Protein AF-A0A7J4B2F9-F1 (afdb_monomer_lite)

Sequence (153 aa):
MWENQNKLWEEVRDLRASYGRLERTVESLRDSMIHGFGELSKFAGLTFEEFTRRFLSQYLRSMNIIPKDAELHKTVIDGEEINMFFEDPLIVGEVTSYAESSLEVDKLIRKVEIVRSRYGKEPLKYLLVLTAKKDVAGEMKKKAIENDGARNR

Secondary structure (DSSP, 8-state):
-HHHHHHHHHHHHHHHHHHHHHHHHHHHHHHHHHHHHHHHHHHHT--HHHHHHHHHHHHHHHTTSS-TT---EEEEETTEEEEEEETTTTEEEEEEEEESSTHHHHHHHHHHHHHHHHHSSPPEEEEEEEEE-HHHHHHHHHHHHHHHHTS--

Radius of gyration: 19.79 Å; chains: 1; bounding box: 53×37×45 Å

Foldseek 3Di:
DVVVVVVVVVVVVVVVVVVVVVVVVVVVVVVVVLVVCVVVCVVVVHDPLRVVQAVVQVVCCVVVVDPVPDTFCWDAFPNDTFSGADVVQGAGEDEDAEDAALVLLVSQVVVQVRVCVVNVDRHHYYYHYNDYDPVRVVVNVVVVCCVVVVVVD

Structure (mmCIF, N/CA/C/O backbone):
data_AF-A0A7J4B2F9-F1
#
_entry.id   AF-A0A7J4B2F9-F1
#
loop_
_atom_site.group_PDB
_atom_site.id
_atom_site.type_symbol
_atom_site.label_atom_id
_atom_site.label_alt_id
_atom_site.label_comp_id
_atom_site.label_asym_id
_atom_site.label_entity_id
_atom_site.label_seq_id
_atom_site.pdbx_PDB_ins_code
_atom_site.Cartn_x
_atom_site.Cartn_y
_atom_site.Cartn_z
_atom_site.occupancy
_atom_site.B_iso_or_equiv
_atom_site.auth_seq_id
_atom_site.auth_comp_id
_atom_site.auth_asym_id
_atom_site.auth_atom_id
_atom_site.pdbx_PDB_model_num
ATOM 1 N N . MET A 1 1 ? 37.110 -19.274 -29.760 1.00 60.34 1 MET A N 1
ATOM 2 C CA . MET A 1 1 ? 36.369 -19.614 -28.520 1.00 60.34 1 MET A CA 1
ATOM 3 C C . MET A 1 1 ? 36.357 -18.433 -27.545 1.00 60.34 1 MET A C 1
ATOM 5 O O . MET A 1 1 ? 35.277 -18.036 -27.135 1.00 60.34 1 MET A O 1
ATOM 9 N N . TRP A 1 2 ? 37.508 -17.805 -27.274 1.00 63.75 2 TRP A N 1
ATOM 10 C CA . TRP A 1 2 ? 37.630 -16.613 -26.415 1.00 63.75 2 TRP A CA 1
ATOM 11 C C . TRP A 1 2 ? 36.927 -15.344 -26.934 1.00 63.75 2 TRP A C 1
ATOM 13 O O . TRP A 1 2 ? 36.262 -14.665 -26.162 1.00 63.75 2 TRP A O 1
ATOM 23 N N . GLU A 1 3 ? 36.982 -15.051 -28.236 1.00 71.94 3 GLU A N 1
ATOM 24 C CA . GLU A 1 3 ? 36.289 -13.876 -28.806 1.00 71.94 3 GLU A CA 1
ATOM 25 C C . GLU A 1 3 ? 34.761 -13.972 -28.712 1.00 71.94 3 GLU A C 1
ATOM 27 O O . GLU A 1 3 ? 34.099 -12.983 -28.412 1.00 71.94 3 GLU A O 1
ATOM 32 N N . ASN A 1 4 ? 34.195 -15.170 -28.899 1.00 78.06 4 ASN A N 1
ATOM 33 C CA . ASN A 1 4 ? 32.755 -15.385 -28.729 1.00 78.06 4 ASN A CA 1
ATOM 34 C C . ASN A 1 4 ? 32.333 -15.239 -27.263 1.00 78.06 4 ASN A C 1
ATOM 36 O O . ASN A 1 4 ? 31.257 -14.714 -26.997 1.00 78.06 4 ASN A O 1
ATOM 40 N N . GLN A 1 5 ? 33.175 -15.659 -26.312 1.00 75.06 5 GLN A N 1
ATOM 41 C CA . GLN A 1 5 ? 32.899 -15.432 -24.894 1.00 75.06 5 GLN A CA 1
ATOM 42 C C . GLN A 1 5 ? 32.968 -13.945 -24.531 1.00 75.06 5 GLN A C 1
ATOM 44 O O . GLN A 1 5 ? 32.090 -13.467 -23.822 1.00 75.06 5 GLN A O 1
ATOM 49 N N . ASN A 1 6 ? 33.942 -13.197 -25.057 1.00 84.88 6 ASN A N 1
ATOM 50 C CA . ASN A 1 6 ? 34.032 -11.752 -24.828 1.00 84.88 6 ASN A CA 1
ATOM 51 C C . ASN A 1 6 ? 32.818 -10.998 -25.387 1.00 84.88 6 ASN A C 1
ATOM 53 O O . ASN A 1 6 ? 32.255 -10.167 -24.680 1.00 84.88 6 ASN A O 1
ATOM 57 N N . LYS A 1 7 ? 32.354 -11.340 -26.597 1.00 88.19 7 LYS A N 1
ATOM 58 C CA . LYS A 1 7 ? 31.131 -10.753 -27.170 1.00 88.19 7 LYS A CA 1
ATOM 59 C C . LYS A 1 7 ? 29.890 -11.037 -26.322 1.00 88.19 7 LYS A C 1
ATOM 61 O O . LYS A 1 7 ? 29.108 -10.130 -26.066 1.00 88.19 7 LYS A O 1
ATOM 66 N N . LEU A 1 8 ? 29.743 -12.263 -25.815 1.00 87.69 8 LEU A N 1
ATOM 67 C CA . LEU A 1 8 ? 28.642 -12.607 -24.908 1.00 87.69 8 LEU A CA 1
ATOM 68 C C . LEU A 1 8 ? 28.691 -11.802 -23.600 1.00 87.69 8 LEU A C 1
ATOM 70 O O . LEU A 1 8 ? 27.652 -11.372 -23.104 1.00 87.69 8 LEU A O 1
ATOM 74 N N . TRP A 1 9 ? 29.881 -11.565 -23.039 1.00 88.88 9 TRP A N 1
ATOM 75 C CA . TRP A 1 9 ? 30.028 -10.727 -21.844 1.00 88.88 9 TRP A CA 1
ATOM 76 C C . TRP A 1 9 ? 29.641 -9.270 -22.094 1.00 88.88 9 TRP A C 1
ATOM 78 O O . TRP A 1 9 ? 29.015 -8.651 -21.229 1.00 88.88 9 TRP A O 1
ATOM 88 N N . GLU A 1 10 ? 29.983 -8.732 -23.263 1.00 90.69 10 GLU A N 1
ATOM 89 C CA . GLU A 1 10 ? 29.571 -7.390 -23.674 1.00 90.69 10 GLU A CA 1
ATOM 90 C C . GLU A 1 10 ? 28.050 -7.297 -23.834 1.00 90.69 10 GLU A C 1
ATOM 92 O O . GLU A 1 10 ? 27.435 -6.426 -23.219 1.00 90.69 10 GLU A O 1
ATOM 97 N N . GLU A 1 11 ? 27.424 -8.245 -24.535 1.00 90.62 11 GLU A N 1
ATOM 98 C CA . GLU A 1 11 ? 25.965 -8.288 -24.701 1.00 90.62 11 GLU A CA 1
ATOM 99 C C . GLU A 1 11 ? 25.228 -8.402 -23.356 1.00 90.62 11 GLU A C 1
ATOM 101 O O . GLU A 1 11 ? 24.262 -7.679 -23.107 1.00 90.62 11 GLU A O 1
ATOM 106 N N . VAL A 1 12 ? 25.703 -9.252 -22.437 1.00 90.50 12 VAL A N 1
ATOM 107 C CA . VAL A 1 12 ? 25.117 -9.387 -21.090 1.00 90.50 12 VAL A CA 1
ATOM 108 C C . VAL A 1 12 ? 25.266 -8.095 -20.283 1.00 90.50 12 VAL A C 1
ATOM 110 O O . VAL A 1 12 ? 24.346 -7.711 -19.554 1.00 90.50 12 VAL A O 1
ATOM 113 N N . ARG A 1 13 ? 26.408 -7.407 -20.390 1.00 90.62 13 ARG A N 1
ATOM 114 C CA . ARG A 1 13 ? 26.631 -6.123 -19.709 1.00 90.62 13 ARG A CA 1
ATOM 115 C C . ARG A 1 13 ? 25.678 -5.053 -20.237 1.00 90.62 13 ARG A C 1
ATOM 117 O O . ARG A 1 13 ? 25.062 -4.343 -19.439 1.00 90.62 13 ARG A O 1
ATOM 124 N N . ASP A 1 14 ? 25.526 -4.968 -21.551 1.00 92.94 14 ASP A N 1
ATOM 125 C CA . ASP A 1 14 ? 24.670 -3.977 -22.200 1.00 92.94 14 ASP A CA 1
ATOM 126 C C . ASP A 1 14 ? 23.186 -4.251 -21.930 1.00 92.94 14 ASP A C 1
ATOM 128 O O . ASP A 1 14 ? 22.408 -3.317 -21.693 1.00 92.94 14 ASP A O 1
ATOM 132 N N . LEU A 1 15 ? 22.803 -5.528 -21.851 1.00 89.06 15 LEU A N 1
ATOM 133 C CA . LEU A 1 15 ? 21.469 -5.946 -21.435 1.00 89.06 15 LEU A CA 1
ATOM 134 C C . LEU A 1 15 ? 21.182 -5.537 -19.986 1.00 89.06 15 LEU A C 1
ATOM 136 O O . LEU A 1 15 ? 20.151 -4.922 -19.724 1.00 89.06 15 LEU A O 1
ATOM 140 N N . ARG A 1 16 ? 22.106 -5.795 -19.049 1.00 86.81 16 ARG A N 1
ATOM 141 C CA . ARG A 1 16 ? 21.967 -5.370 -17.642 1.00 86.81 16 ARG A CA 1
ATOM 142 C C . ARG A 1 16 ? 21.841 -3.855 -17.513 1.00 86.81 16 ARG A C 1
ATOM 144 O O . ARG A 1 16 ? 21.000 -3.367 -16.761 1.00 86.81 16 ARG A O 1
ATOM 151 N N . ALA A 1 17 ? 22.641 -3.103 -18.267 1.00 87.38 17 ALA A N 1
ATOM 152 C CA . ALA A 1 17 ? 22.567 -1.646 -18.277 1.00 87.38 17 ALA A CA 1
ATOM 153 C C . ALA A 1 17 ? 21.228 -1.140 -18.840 1.00 87.38 17 ALA A C 1
ATOM 155 O O . ALA A 1 17 ? 20.661 -0.179 -18.319 1.00 87.38 17 ALA A O 1
ATOM 156 N N . SER A 1 18 ? 20.713 -1.788 -19.888 1.00 83.12 18 SER A N 1
ATOM 157 C CA . SER A 1 18 ? 19.413 -1.466 -20.487 1.00 83.12 18 SER A CA 1
ATOM 158 C C . SER A 1 18 ? 18.258 -1.789 -19.546 1.00 83.12 18 SER A C 1
ATOM 160 O O . SER A 1 18 ? 17.382 -0.950 -19.354 1.00 83.12 18 SER A O 1
ATOM 162 N N . TYR A 1 19 ? 18.308 -2.946 -18.890 1.00 77.94 19 TYR A N 1
ATOM 163 C CA . TYR A 1 19 ? 17.341 -3.352 -17.878 1.00 77.94 19 TYR A CA 1
ATOM 164 C C . TYR A 1 19 ? 17.301 -2.360 -16.703 1.00 77.94 19 TYR A C 1
ATOM 166 O O . TYR A 1 19 ? 16.239 -1.838 -16.382 1.00 77.94 19 TYR A O 1
ATOM 174 N N . GLY A 1 20 ? 18.457 -1.964 -16.156 1.00 85.25 20 GLY A N 1
ATOM 175 C CA . GLY A 1 20 ? 18.508 -0.965 -15.079 1.00 85.25 20 GLY A CA 1
ATOM 176 C C . GLY A 1 20 ? 18.091 0.455 -15.502 1.00 85.25 20 GLY A C 1
ATOM 177 O O . GLY A 1 20 ? 17.760 1.292 -14.661 1.00 85.25 20 GLY A O 1
ATOM 178 N N . ARG A 1 21 ? 18.113 0.792 -16.800 1.00 86.56 21 ARG A N 1
ATOM 179 C CA . ARG A 1 21 ? 17.478 2.026 -17.305 1.00 86.56 21 ARG A CA 1
ATOM 180 C C . ARG A 1 21 ? 15.962 1.876 -17.359 1.00 86.56 21 ARG A C 1
ATOM 182 O O . ARG A 1 21 ? 15.270 2.786 -16.919 1.00 86.56 21 ARG A O 1
ATOM 189 N N . LEU A 1 22 ? 15.473 0.740 -17.853 1.00 77.62 22 LEU A N 1
ATOM 190 C CA . LEU A 1 22 ? 14.046 0.449 -17.929 1.00 77.62 22 LEU A CA 1
ATOM 191 C C . LEU A 1 22 ? 13.396 0.457 -16.542 1.00 77.62 22 LEU A C 1
ATOM 193 O O . LEU A 1 22 ? 12.378 1.120 -16.378 1.00 77.62 22 LEU A O 1
ATOM 197 N N . GLU A 1 23 ? 14.005 -0.194 -15.546 1.00 76.44 23 GLU A N 1
ATOM 198 C CA . GLU A 1 23 ? 13.517 -0.166 -14.159 1.00 76.44 23 GLU A CA 1
ATOM 199 C C . GLU A 1 23 ? 13.371 1.271 -13.649 1.00 76.44 23 GLU A C 1
ATOM 201 O O . GLU A 1 23 ? 12.291 1.653 -13.212 1.00 76.44 23 GLU A O 1
ATOM 206 N N . ARG A 1 24 ? 14.401 2.111 -13.822 1.00 81.88 24 ARG A N 1
ATOM 207 C CA . ARG A 1 24 ? 14.347 3.528 -13.423 1.00 81.88 24 ARG A CA 1
ATOM 208 C C . ARG A 1 24 ? 13.268 4.320 -14.159 1.00 81.88 24 ARG A C 1
ATOM 210 O O . ARG A 1 24 ? 12.622 5.174 -13.558 1.00 81.88 24 ARG A O 1
ATOM 217 N N . THR A 1 25 ? 13.064 4.070 -15.453 1.00 74.12 25 THR A N 1
ATOM 218 C CA . THR A 1 25 ? 11.993 4.722 -16.222 1.00 74.12 25 THR A CA 1
ATOM 219 C C . THR A 1 25 ? 10.615 4.288 -15.728 1.00 74.12 25 THR A C 1
ATOM 221 O O . THR A 1 25 ? 9.740 5.133 -15.572 1.00 74.12 25 THR A O 1
ATOM 224 N N . VAL A 1 26 ? 10.418 2.999 -15.448 1.00 69.56 26 VAL A N 1
ATOM 225 C CA . VAL A 1 26 ? 9.154 2.472 -14.916 1.00 69.56 26 VAL A CA 1
ATOM 226 C C . VAL A 1 26 ? 8.882 3.013 -13.511 1.00 69.56 26 VAL A C 1
ATOM 228 O O . VAL A 1 26 ? 7.763 3.447 -13.247 1.00 69.56 26 VAL A O 1
ATOM 231 N N . GLU A 1 27 ? 9.891 3.059 -12.637 1.00 73.12 27 GLU A N 1
ATOM 232 C CA . GLU A 1 27 ? 9.796 3.690 -11.314 1.00 73.12 27 GLU A CA 1
ATOM 233 C C . GLU A 1 27 ? 9.421 5.169 -11.432 1.00 73.12 27 GLU A C 1
ATOM 235 O O . GLU A 1 27 ? 8.450 5.605 -10.823 1.00 73.12 27 GLU A O 1
ATOM 240 N N . SER A 1 28 ? 10.105 5.927 -12.293 1.00 75.62 28 SER A N 1
ATOM 241 C CA . SER A 1 28 ? 9.805 7.345 -12.512 1.00 75.62 28 SER A CA 1
ATOM 242 C C . SER A 1 28 ? 8.397 7.576 -13.071 1.00 75.62 28 SER A C 1
ATOM 244 O O . SER A 1 28 ? 7.713 8.513 -12.649 1.00 75.62 28 SER A O 1
ATOM 246 N N . LEU A 1 29 ? 7.935 6.729 -13.997 1.00 68.00 29 LEU A N 1
ATOM 247 C CA . LEU A 1 29 ? 6.575 6.791 -14.537 1.00 68.00 29 LEU A CA 1
ATOM 248 C C . LEU A 1 29 ? 5.534 6.472 -13.464 1.00 68.00 29 LEU A C 1
ATOM 250 O O . LEU A 1 29 ? 4.519 7.162 -13.379 1.00 68.00 29 LEU A O 1
ATOM 254 N N . ARG A 1 30 ? 5.793 5.465 -12.624 1.00 71.50 30 ARG A N 1
ATOM 255 C CA . ARG A 1 30 ? 4.952 5.128 -11.474 1.00 71.50 30 ARG A CA 1
ATOM 256 C C . ARG A 1 30 ? 4.888 6.295 -10.487 1.00 71.50 30 ARG A C 1
ATOM 258 O O . ARG A 1 30 ? 3.789 6.670 -10.089 1.00 71.50 30 ARG A O 1
ATOM 265 N N . ASP A 1 31 ? 6.022 6.888 -10.130 1.00 73.06 31 ASP A N 1
ATOM 266 C CA . ASP A 1 31 ? 6.081 8.022 -9.203 1.00 73.06 31 ASP A CA 1
ATOM 267 C C . ASP A 1 31 ? 5.320 9.232 -9.754 1.00 73.06 31 ASP A C 1
ATOM 269 O O . ASP A 1 31 ? 4.509 9.828 -9.042 1.00 73.06 31 ASP A O 1
ATOM 273 N N . SER A 1 32 ? 5.510 9.539 -11.043 1.00 73.44 32 SER A N 1
ATOM 274 C CA . SER A 1 32 ? 4.807 10.621 -11.745 1.00 73.44 32 SER A CA 1
ATOM 275 C C . SER A 1 32 ? 3.301 10.374 -11.808 1.00 73.44 32 SER A C 1
ATOM 277 O O . SER A 1 32 ? 2.515 11.290 -11.578 1.00 73.44 32 SER A O 1
ATOM 279 N N . MET A 1 33 ? 2.884 9.132 -12.078 1.00 74.38 33 MET A N 1
ATOM 280 C CA . MET A 1 33 ? 1.476 8.741 -12.082 1.00 74.38 33 MET A CA 1
ATOM 281 C C . MET A 1 33 ? 0.859 8.913 -10.693 1.00 74.38 33 MET A C 1
ATOM 283 O O . MET A 1 33 ? -0.204 9.515 -10.580 1.00 74.38 33 MET A O 1
ATOM 287 N N . ILE A 1 34 ? 1.528 8.446 -9.635 1.00 69.81 34 ILE A N 1
ATOM 288 C CA . ILE A 1 34 ? 1.053 8.596 -8.251 1.00 69.81 34 ILE A CA 1
ATOM 289 C C . ILE A 1 34 ? 0.938 10.080 -7.876 1.00 69.81 34 ILE A C 1
ATOM 291 O O . ILE A 1 34 ? -0.075 10.482 -7.305 1.00 69.81 34 ILE A O 1
ATOM 295 N N . HIS A 1 35 ? 1.926 10.903 -8.238 1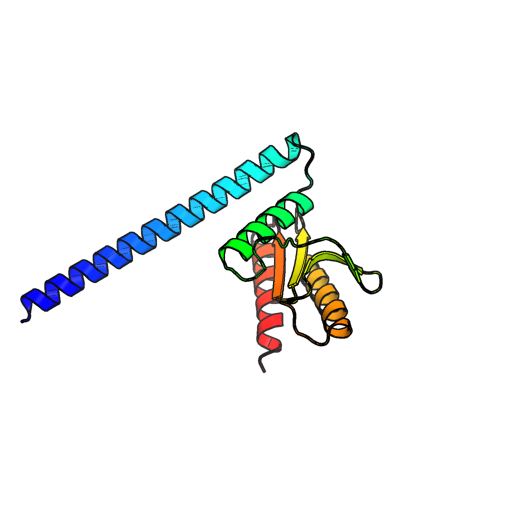.00 68.75 35 HIS A N 1
ATOM 296 C CA . HIS A 1 35 ? 1.896 12.344 -7.976 1.00 68.75 35 HIS A CA 1
ATOM 297 C C . HIS A 1 35 ? 0.750 13.033 -8.726 1.00 68.75 35 HIS A C 1
ATOM 299 O O . HIS A 1 35 ? -0.073 13.703 -8.101 1.00 68.75 35 HIS A O 1
ATOM 305 N N . GLY A 1 36 ? 0.636 12.812 -10.040 1.00 72.12 36 GLY A N 1
ATOM 306 C CA . GLY A 1 36 ? -0.425 13.404 -10.858 1.00 72.12 36 GLY A CA 1
ATOM 307 C C . GLY A 1 36 ? -1.825 12.979 -10.408 1.00 72.12 36 GLY A C 1
ATOM 308 O O . GLY A 1 36 ? -2.735 13.803 -10.336 1.00 72.12 36 GLY A O 1
ATOM 309 N N . PHE A 1 37 ? -2.011 11.717 -10.011 1.00 69.25 37 PHE A N 1
ATOM 310 C CA . PHE A 1 37 ? -3.283 11.261 -9.447 1.00 69.25 37 PHE A CA 1
ATOM 311 C C . PHE A 1 37 ? -3.568 11.836 -8.056 1.00 69.25 37 PHE A C 1
ATOM 313 O O . PHE A 1 37 ? -4.725 12.117 -7.745 1.00 69.25 37 PHE A O 1
ATOM 320 N N . GLY A 1 38 ? -2.551 12.053 -7.222 1.00 65.00 38 GLY A N 1
ATOM 321 C CA . GLY A 1 38 ? -2.707 12.752 -5.944 1.00 65.00 38 GLY A CA 1
ATOM 322 C C . GLY A 1 38 ? -3.237 14.182 -6.109 1.00 65.00 38 GLY A C 1
ATOM 323 O O . GLY A 1 38 ? -3.995 14.664 -5.268 1.00 65.00 38 GLY A O 1
ATOM 324 N N . GLU A 1 39 ? -2.896 14.852 -7.211 1.00 69.94 39 GLU A N 1
ATOM 325 C CA . GLU A 1 39 ? -3.442 16.169 -7.554 1.00 69.94 39 GLU A CA 1
ATOM 326 C C . GLU A 1 39 ? -4.847 16.070 -8.155 1.00 69.94 39 GLU A C 1
ATOM 328 O O . GLU A 1 39 ? -5.755 16.765 -7.703 1.00 69.94 39 GLU A O 1
ATOM 333 N N . LEU A 1 40 ? -5.063 15.163 -9.113 1.00 68.25 40 LEU A N 1
ATOM 334 C CA . LEU A 1 40 ? -6.351 14.996 -9.797 1.00 68.25 40 LEU A CA 1
ATOM 335 C C . LEU A 1 40 ? -7.461 14.445 -8.888 1.00 68.25 40 LEU A C 1
ATOM 337 O O . LEU A 1 40 ? -8.612 14.862 -9.009 1.00 68.25 40 LEU A O 1
ATOM 341 N N . SER A 1 41 ? -7.141 13.541 -7.957 1.00 66.31 41 SER A N 1
ATOM 342 C CA . SER A 1 41 ? -8.114 12.950 -7.019 1.00 66.31 41 SER A CA 1
ATOM 343 C C . SER A 1 41 ? -8.837 14.008 -6.180 1.00 66.31 41 SER A C 1
ATOM 345 O O . SER A 1 41 ? -10.045 13.894 -5.971 1.00 66.31 41 SER A O 1
ATOM 347 N N . LYS A 1 42 ? -8.136 15.089 -5.807 1.00 67.31 42 LYS A N 1
ATOM 348 C CA . LYS A 1 42 ? -8.707 16.243 -5.092 1.00 67.31 42 LYS A CA 1
ATOM 349 C C . LYS A 1 42 ? -9.802 16.949 -5.895 1.00 67.31 42 LYS A C 1
ATOM 351 O O . LYS A 1 42 ? -10.759 17.438 -5.304 1.00 67.31 42 LYS A O 1
ATOM 356 N N . PHE A 1 43 ? -9.682 16.982 -7.224 1.00 66.12 43 PHE A N 1
ATOM 357 C CA . PHE A 1 43 ? -10.668 17.596 -8.121 1.00 66.12 43 PHE A CA 1
ATOM 358 C C . PHE A 1 43 ? -11.783 16.629 -8.535 1.00 66.12 43 PHE A C 1
ATOM 360 O O . PHE A 1 43 ? -12.906 17.058 -8.776 1.00 66.12 43 PHE A O 1
ATOM 367 N N . ALA A 1 44 ? -11.495 15.327 -8.588 1.00 66.25 44 ALA A N 1
ATOM 368 C CA . ALA A 1 44 ? -12.460 14.287 -8.948 1.00 66.25 44 ALA A CA 1
ATOM 369 C C . ALA A 1 44 ? -13.422 13.905 -7.804 1.00 66.25 44 ALA A C 1
ATOM 371 O O . ALA A 1 44 ? -14.319 13.089 -8.009 1.00 66.25 44 ALA A O 1
ATOM 372 N N . GLY A 1 45 ? -13.227 14.452 -6.598 1.00 69.56 45 GLY A N 1
ATOM 373 C CA . GLY A 1 45 ? -14.036 14.127 -5.418 1.00 69.56 45 GLY A CA 1
ATOM 374 C C . GLY A 1 45 ? -13.765 12.733 -4.837 1.00 69.56 45 GLY A C 1
ATOM 375 O O . GLY A 1 45 ? -14.572 12.230 -4.059 1.00 69.56 45 GLY A O 1
ATOM 376 N N . LEU A 1 46 ? -12.647 12.098 -5.205 1.00 77.62 46 LEU A N 1
ATOM 377 C CA . LEU A 1 46 ? -12.227 10.807 -4.657 1.00 77.62 46 LEU A CA 1
ATOM 378 C C . LEU A 1 46 ? -11.329 11.024 -3.439 1.00 77.62 46 LEU A C 1
ATOM 380 O O . LEU A 1 46 ? -10.414 11.848 -3.465 1.00 77.62 46 LEU A O 1
ATOM 384 N N . THR A 1 47 ? -11.548 10.249 -2.376 1.00 83.75 47 THR A N 1
ATOM 385 C CA . THR A 1 47 ? -10.633 10.257 -1.230 1.00 83.75 47 THR A CA 1
ATOM 386 C C . THR A 1 47 ? -9.318 9.570 -1.602 1.00 83.75 47 THR A C 1
ATOM 388 O O . THR A 1 47 ? -9.283 8.663 -2.438 1.00 83.75 47 THR A O 1
ATOM 391 N N . PHE A 1 48 ? -8.218 9.976 -0.961 1.00 81.19 48 PHE A N 1
ATOM 392 C CA . PHE A 1 48 ? -6.920 9.318 -1.148 1.00 81.19 48 PHE A CA 1
ATOM 393 C C . PHE A 1 48 ? -6.979 7.819 -0.804 1.00 81.19 48 PHE A C 1
ATOM 395 O O . PHE A 1 48 ? -6.359 7.005 -1.487 1.00 81.19 48 PHE A O 1
ATOM 402 N N . GLU A 1 49 ? -7.769 7.448 0.207 1.00 87.19 49 GLU A N 1
ATOM 403 C CA . GLU A 1 49 ? -8.025 6.052 0.571 1.00 87.19 49 GLU A CA 1
ATOM 404 C C . GLU A 1 49 ? -8.679 5.273 -0.580 1.00 87.19 49 GLU A C 1
ATOM 406 O O . GLU A 1 49 ? -8.173 4.222 -0.970 1.00 87.19 49 GLU A O 1
ATOM 411 N N . GLU A 1 50 ? -9.757 5.805 -1.170 1.00 88.06 50 GLU A N 1
ATOM 412 C CA . GLU A 1 50 ? -10.461 5.168 -2.292 1.00 88.06 50 GLU A CA 1
ATOM 413 C C . GLU A 1 50 ? -9.543 5.007 -3.508 1.00 88.06 50 GLU A C 1
ATOM 415 O O . GLU A 1 50 ? -9.492 3.938 -4.119 1.00 88.06 50 GLU A O 1
ATOM 420 N N . PHE A 1 51 ? -8.772 6.048 -3.835 1.00 85.12 51 PHE A N 1
ATOM 421 C CA . PHE A 1 51 ? -7.782 5.979 -4.905 1.00 85.12 51 PHE A CA 1
ATOM 422 C C . PHE A 1 51 ? -6.757 4.871 -4.646 1.00 85.12 51 PHE A C 1
ATOM 424 O O . PHE A 1 51 ? -6.529 4.017 -5.504 1.00 85.12 51 PHE A O 1
ATOM 431 N N . THR A 1 52 ? -6.167 4.865 -3.452 1.00 86.81 52 THR A N 1
ATOM 432 C CA . THR A 1 52 ? -5.112 3.923 -3.074 1.00 86.81 52 THR A CA 1
ATOM 433 C C . THR A 1 52 ? -5.616 2.485 -3.109 1.00 86.81 52 THR A C 1
ATOM 435 O O . THR A 1 52 ? -4.934 1.604 -3.634 1.00 86.81 52 THR A O 1
ATOM 438 N N . ARG A 1 53 ? -6.845 2.250 -2.637 1.00 92.19 53 ARG A N 1
ATOM 439 C CA . ARG A 1 53 ? -7.501 0.942 -2.680 1.00 92.19 53 ARG A CA 1
ATOM 440 C C . ARG A 1 53 ? -7.693 0.438 -4.110 1.00 92.19 53 ARG A C 1
ATOM 442 O O . ARG A 1 53 ? -7.339 -0.707 -4.403 1.00 92.19 53 ARG A O 1
ATOM 449 N N . ARG A 1 54 ? -8.187 1.283 -5.023 1.00 90.25 54 ARG A N 1
ATOM 450 C CA . ARG A 1 54 ? -8.343 0.929 -6.448 1.00 90.25 54 ARG A CA 1
ATOM 451 C C . ARG A 1 54 ? -7.002 0.686 -7.130 1.00 90.25 54 ARG A C 1
ATOM 453 O O . ARG A 1 54 ? -6.849 -0.303 -7.847 1.00 90.25 54 ARG A O 1
ATOM 460 N N . PHE A 1 55 ? -6.032 1.564 -6.888 1.00 87.31 55 PHE A N 1
ATOM 461 C CA . PHE A 1 55 ? -4.688 1.453 -7.444 1.00 87.31 55 PHE A CA 1
ATOM 462 C C . PHE A 1 55 ? -4.013 0.150 -7.005 1.00 87.31 55 PHE A C 1
ATOM 464 O O . PHE A 1 55 ? -3.548 -0.618 -7.848 1.00 87.31 55 PHE A O 1
ATOM 471 N N . LEU A 1 56 ? -4.015 -0.144 -5.701 1.00 90.38 56 LEU A N 1
ATOM 472 C CA . LEU A 1 56 ? -3.415 -1.367 -5.179 1.00 90.38 56 LEU A CA 1
ATOM 473 C C . LEU A 1 56 ? -4.159 -2.610 -5.682 1.00 90.38 56 LEU A C 1
ATOM 475 O O . LEU A 1 56 ? -3.511 -3.579 -6.057 1.00 90.38 56 LEU A O 1
ATOM 479 N N . SER A 1 57 ? -5.490 -2.573 -5.797 1.00 94.50 57 SER A N 1
ATOM 480 C CA . SER A 1 57 ? -6.262 -3.674 -6.398 1.00 94.50 57 SER A CA 1
ATOM 481 C C . SER A 1 57 ? -5.826 -3.966 -7.837 1.00 94.50 57 SER A C 1
ATOM 483 O O . SER A 1 57 ? -5.598 -5.116 -8.198 1.00 94.50 57 SER A O 1
A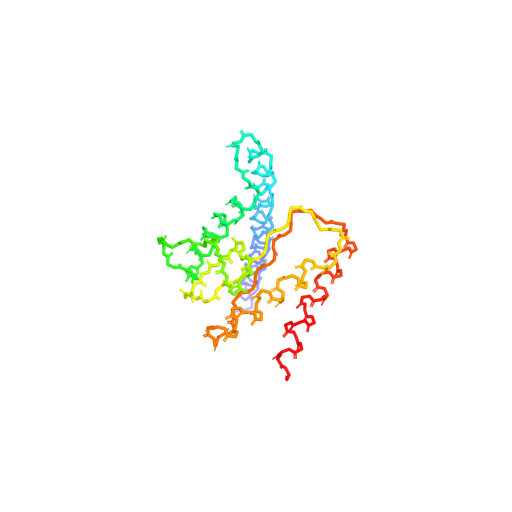TOM 485 N N . GLN A 1 58 ? -5.671 -2.936 -8.674 1.00 91.19 58 GLN A N 1
ATOM 486 C CA . GLN A 1 58 ? -5.169 -3.084 -10.048 1.00 91.19 58 GLN A CA 1
ATOM 487 C C . GLN A 1 58 ? -3.740 -3.643 -10.083 1.00 91.19 58 GLN A C 1
ATOM 489 O O . GLN A 1 58 ? -3.454 -4.564 -10.847 1.00 91.19 58 GLN A O 1
ATOM 494 N N . TYR A 1 59 ? -2.858 -3.136 -9.219 1.00 87.00 59 TYR A N 1
ATOM 495 C CA . TYR A 1 59 ? -1.487 -3.629 -9.099 1.00 87.00 59 TYR A CA 1
ATOM 496 C C . TYR A 1 59 ? -1.430 -5.107 -8.676 1.00 87.00 59 TYR A C 1
ATOM 498 O O . TYR A 1 59 ? -0.693 -5.898 -9.255 1.00 87.00 59 TYR A O 1
ATOM 506 N N . LEU A 1 60 ? -2.235 -5.522 -7.699 1.00 90.75 60 LEU A N 1
ATOM 507 C CA . LEU A 1 60 ? -2.270 -6.914 -7.248 1.00 90.75 60 LEU A CA 1
ATOM 508 C C . LEU A 1 60 ? -2.862 -7.854 -8.306 1.00 90.75 60 LEU A C 1
ATOM 510 O O . LEU A 1 60 ? -2.405 -8.990 -8.436 1.00 90.75 60 LEU A O 1
ATOM 514 N N . ARG A 1 61 ? -3.832 -7.379 -9.096 1.00 93.38 61 ARG A N 1
ATOM 515 C CA . ARG A 1 61 ? -4.380 -8.117 -10.244 1.00 93.38 61 ARG A CA 1
ATOM 516 C C . ARG A 1 61 ? -3.354 -8.340 -11.342 1.00 93.38 61 ARG A C 1
ATOM 518 O O . ARG A 1 61 ? -3.259 -9.451 -11.856 1.00 93.38 61 ARG A O 1
ATOM 525 N N . SER A 1 62 ? -2.575 -7.318 -11.701 1.00 86.94 62 SER A N 1
ATOM 526 C CA . SER A 1 62 ? -1.547 -7.459 -12.742 1.00 86.94 62 SER A CA 1
ATOM 527 C C . SER A 1 62 ? -0.455 -8.457 -12.345 1.00 86.94 62 SER A C 1
ATOM 529 O O . SER A 1 62 ? 0.109 -9.129 -13.206 1.00 86.94 62 SER A O 1
ATOM 531 N N . MET A 1 63 ? -0.228 -8.612 -11.038 1.00 87.94 63 MET A N 1
ATOM 532 C CA . MET A 1 63 ? 0.677 -9.600 -10.450 1.00 87.94 63 MET A CA 1
ATOM 533 C C . MET A 1 63 ? 0.030 -10.979 -10.216 1.00 87.94 63 MET A C 1
ATOM 535 O O . MET A 1 63 ? 0.702 -11.875 -9.714 1.00 87.94 63 MET A O 1
ATOM 539 N N . ASN A 1 64 ? -1.251 -11.170 -10.563 1.00 90.88 64 ASN A N 1
ATOM 540 C CA . ASN A 1 64 ? -2.053 -12.369 -10.264 1.00 90.88 64 ASN A CA 1
ATOM 541 C C . ASN A 1 64 ? -2.073 -12.762 -8.770 1.00 90.88 64 ASN A C 1
ATOM 543 O O . ASN A 1 64 ? -2.208 -13.939 -8.443 1.00 90.88 64 ASN A O 1
ATOM 547 N N . ILE A 1 65 ? -1.937 -11.791 -7.860 1.00 92.56 65 ILE A N 1
ATOM 548 C CA . ILE A 1 65 ? -2.046 -12.026 -6.410 1.00 92.56 65 ILE A CA 1
ATOM 549 C C . ILE A 1 65 ? -3.516 -12.174 -6.014 1.00 92.56 65 ILE A C 1
ATOM 551 O O . ILE A 1 65 ? -3.853 -13.050 -5.227 1.00 92.56 65 ILE A O 1
ATOM 555 N N . ILE A 1 66 ? -4.393 -11.340 -6.578 1.00 96.19 66 ILE A N 1
ATOM 556 C CA . ILE A 1 66 ? -5.849 -11.450 -6.419 1.00 96.19 66 ILE A CA 1
ATOM 557 C C . ILE A 1 66 ? -6.509 -11.767 -7.776 1.00 96.19 66 ILE A C 1
ATOM 559 O O . ILE A 1 66 ? -5.920 -11.458 -8.819 1.00 96.19 66 ILE A O 1
ATOM 563 N N . PRO A 1 67 ? -7.719 -12.362 -7.801 1.00 96.75 67 PRO A N 1
ATOM 564 C CA . PRO A 1 67 ? -8.442 -12.653 -9.042 1.00 96.75 67 PRO A CA 1
ATOM 565 C C . PRO A 1 67 ? -8.680 -11.414 -9.922 1.00 96.75 67 PRO A C 1
ATOM 567 O O . PRO A 1 67 ? -8.812 -10.299 -9.425 1.00 96.75 67 PRO A O 1
ATOM 570 N N . LYS A 1 68 ? -8.802 -11.607 -11.243 1.00 90.75 68 LYS A N 1
ATOM 571 C CA . LYS A 1 68 ? -8.920 -10.511 -12.234 1.00 90.75 68 LYS A CA 1
ATOM 572 C C . LYS A 1 68 ? -10.115 -9.572 -12.023 1.00 90.75 68 LYS A C 1
ATOM 574 O O . LYS A 1 68 ? -10.028 -8.394 -12.370 1.00 90.75 68 LYS A O 1
ATOM 579 N N . ASP A 1 69 ? -11.182 -10.072 -11.415 1.00 92.44 69 ASP A N 1
ATOM 580 C CA . ASP A 1 69 ? -12.406 -9.306 -11.153 1.00 92.44 69 ASP A CA 1
ATOM 581 C C . ASP A 1 69 ? -12.559 -8.937 -9.668 1.00 92.44 69 ASP A C 1
ATOM 583 O O . ASP A 1 69 ? -13.596 -8.428 -9.253 1.00 92.44 69 ASP A O 1
ATOM 587 N N . ALA A 1 70 ? -11.526 -9.191 -8.858 1.00 96.06 70 ALA A N 1
ATOM 588 C CA . ALA A 1 70 ? -11.518 -8.891 -7.437 1.00 96.06 70 ALA A CA 1
ATOM 589 C C . ALA A 1 70 ? -10.936 -7.507 -7.134 1.00 96.06 70 ALA A C 1
ATOM 591 O O . ALA A 1 70 ? -10.035 -7.014 -7.821 1.00 96.06 70 ALA A O 1
ATOM 592 N N . GLU A 1 71 ? -11.418 -6.916 -6.043 1.00 97.31 71 GLU A N 1
ATOM 593 C CA . GLU A 1 71 ? -10.927 -5.650 -5.512 1.00 97.31 71 GLU A CA 1
ATOM 594 C C . GLU A 1 71 ? -10.771 -5.732 -3.994 1.00 97.31 71 GLU A C 1
ATOM 596 O O . GLU A 1 71 ? -11.534 -6.407 -3.295 1.00 97.31 71 GLU A O 1
ATOM 601 N N . LEU A 1 72 ? -9.767 -5.022 -3.483 1.00 97.81 72 LEU A N 1
ATOM 602 C CA . LEU A 1 72 ? -9.667 -4.744 -2.060 1.00 97.81 72 LEU A CA 1
ATOM 603 C C . LEU A 1 72 ? -10.870 -3.887 -1.664 1.00 97.81 72 LEU A C 1
ATOM 605 O O . LEU A 1 72 ? -11.240 -2.959 -2.384 1.00 97.81 72 LEU A O 1
ATOM 609 N N . HIS A 1 73 ? -11.446 -4.148 -0.498 1.00 97.19 73 HIS A N 1
ATOM 610 C CA . HIS A 1 73 ? -12.583 -3.388 0.017 1.00 97.19 73 HIS A CA 1
ATOM 611 C C . HIS A 1 73 ? -12.322 -2.912 1.446 1.00 97.19 73 HIS A C 1
ATOM 613 O O . HIS A 1 73 ? -11.433 -3.410 2.134 1.00 97.19 73 HIS A O 1
ATOM 619 N N . LYS A 1 74 ? -13.092 -1.915 1.884 1.00 97.25 74 LYS A N 1
ATOM 620 C CA . LYS A 1 74 ? -13.137 -1.501 3.287 1.00 97.25 74 LYS A CA 1
ATOM 621 C C . LYS A 1 74 ? -14.035 -2.457 4.061 1.00 97.25 74 LYS A C 1
ATOM 623 O O . LYS A 1 74 ? -15.104 -2.814 3.572 1.00 97.25 74 LYS A O 1
ATOM 628 N N . THR A 1 75 ? -13.634 -2.833 5.267 1.00 97.69 75 THR A N 1
ATOM 629 C CA . THR A 1 75 ? -14.448 -3.685 6.143 1.00 97.69 75 THR A CA 1
ATOM 630 C C . THR A 1 75 ? -14.282 -3.294 7.607 1.00 97.69 75 THR A C 1
ATOM 632 O O . THR A 1 75 ? -13.382 -2.528 7.953 1.00 97.69 75 THR A O 1
ATOM 635 N N . VAL A 1 76 ? -15.153 -3.817 8.469 1.00 97.81 76 VAL A N 1
ATOM 636 C CA . VAL A 1 76 ? -15.034 -3.701 9.925 1.00 97.81 76 VAL A CA 1
ATOM 637 C C . VAL A 1 76 ? -14.937 -5.102 10.507 1.00 97.81 76 VAL A C 1
ATOM 639 O O . VAL A 1 76 ? -15.829 -5.930 10.316 1.00 97.81 76 VAL A O 1
ATOM 642 N N . ILE A 1 77 ? -13.852 -5.366 11.226 1.00 96.00 77 ILE A N 1
ATOM 643 C CA . ILE A 1 77 ? -13.592 -6.645 11.882 1.00 96.00 77 ILE A CA 1
ATOM 644 C C . ILE A 1 77 ? -13.391 -6.366 13.365 1.00 96.00 77 ILE A C 1
ATOM 646 O O . ILE A 1 77 ? -12.521 -5.593 13.741 1.00 96.00 77 ILE A O 1
ATOM 650 N N . ASP A 1 78 ? -14.226 -6.982 14.198 1.00 94.12 78 ASP A N 1
ATOM 651 C CA . ASP A 1 78 ? -14.184 -6.882 15.662 1.00 94.12 78 ASP A CA 1
ATOM 652 C C . ASP A 1 78 ? -14.185 -5.426 16.169 1.00 94.12 78 ASP A C 1
ATOM 654 O O . ASP A 1 78 ? -13.519 -5.067 17.135 1.00 94.12 78 ASP A O 1
ATOM 658 N N . GLY A 1 79 ? -14.955 -4.571 15.485 1.00 93.75 79 GLY A N 1
ATOM 659 C CA . GLY A 1 79 ? -15.078 -3.141 15.783 1.00 93.75 79 GLY A CA 1
ATOM 660 C C . GLY A 1 79 ? -13.961 -2.265 15.207 1.00 93.75 79 GLY A C 1
ATOM 661 O O . GLY A 1 79 ? -14.065 -1.044 15.274 1.00 93.75 79 GLY A O 1
ATOM 662 N N . GLU A 1 80 ? -12.935 -2.859 14.599 1.00 95.88 80 GLU A N 1
ATOM 663 C CA . GLU A 1 80 ? -11.820 -2.150 13.978 1.00 95.88 80 GLU A CA 1
ATOM 664 C C . GLU A 1 80 ? -12.041 -1.997 12.467 1.00 95.88 80 GLU A C 1
ATOM 666 O O . GLU A 1 80 ? -12.319 -2.960 11.749 1.00 95.88 80 GLU A O 1
ATOM 671 N N . GLU A 1 81 ? -11.903 -0.771 11.967 1.00 96.94 81 GLU A N 1
ATOM 672 C CA . GLU A 1 81 ? -12.011 -0.479 10.541 1.00 96.94 81 GLU A CA 1
ATOM 673 C C . GLU A 1 81 ? -10.711 -0.822 9.805 1.00 96.94 81 GLU A C 1
ATOM 675 O O . GLU A 1 81 ? -9.635 -0.360 10.181 1.00 96.94 81 GLU A O 1
ATOM 680 N N . ILE A 1 82 ? -10.809 -1.556 8.700 1.00 97.56 82 ILE A N 1
ATOM 681 C CA . ILE A 1 82 ? -9.682 -1.886 7.825 1.00 97.56 82 ILE A CA 1
ATOM 682 C C . ILE A 1 82 ? -9.885 -1.198 6.480 1.00 97.56 82 ILE A C 1
ATOM 684 O O . ILE A 1 82 ? -10.890 -1.441 5.808 1.00 97.56 82 ILE A O 1
ATOM 688 N N . ASN A 1 83 ? -8.931 -0.353 6.076 1.00 96.69 83 ASN A N 1
ATOM 689 C CA . ASN A 1 83 ? -9.066 0.454 4.861 1.00 96.69 83 ASN A CA 1
ATOM 690 C C . ASN A 1 83 ? -8.984 -0.393 3.584 1.00 96.69 83 ASN A C 1
ATOM 692 O O . ASN A 1 83 ? -9.661 -0.095 2.596 1.00 96.69 83 ASN A O 1
ATOM 696 N N . MET A 1 84 ? -8.142 -1.430 3.590 1.00 97.38 84 MET A N 1
ATOM 697 C CA . MET A 1 84 ? -7.941 -2.336 2.461 1.00 97.38 84 MET A CA 1
ATOM 698 C C . MET A 1 84 ? -7.917 -3.783 2.946 1.00 97.38 84 MET A C 1
ATOM 700 O O . MET A 1 84 ? -7.021 -4.175 3.690 1.00 97.38 84 MET A O 1
ATOM 704 N N . PHE A 1 85 ? -8.889 -4.577 2.513 1.00 98.44 85 PHE A N 1
ATOM 705 C CA . PHE A 1 85 ? -9.039 -5.964 2.929 1.00 98.44 85 PHE A CA 1
ATOM 706 C C . PHE A 1 85 ? -9.373 -6.888 1.755 1.00 98.44 85 PHE A C 1
ATOM 708 O O . PHE A 1 85 ? -10.081 -6.497 0.822 1.00 98.44 85 PHE A O 1
ATOM 715 N N . PHE A 1 86 ? -8.862 -8.117 1.825 1.00 98.06 86 PHE A N 1
ATOM 716 C CA . PHE A 1 86 ? -9.237 -9.234 0.960 1.00 98.06 86 PHE A CA 1
ATOM 717 C C . PHE A 1 86 ? -9.086 -10.546 1.730 1.00 98.06 86 PHE A C 1
ATOM 719 O O . PHE A 1 86 ? -8.162 -10.674 2.529 1.00 98.06 86 PHE A O 1
ATOM 726 N N . GLU A 1 87 ? -9.992 -11.500 1.526 1.00 96.81 87 GLU A N 1
ATOM 727 C CA . GLU A 1 87 ? -10.029 -12.726 2.338 1.00 96.81 87 GLU A CA 1
ATOM 728 C C . GLU A 1 87 ? -9.091 -13.823 1.826 1.00 96.81 87 GLU A C 1
ATOM 730 O O . GLU A 1 87 ? -8.482 -14.525 2.636 1.00 96.81 87 GLU A O 1
ATOM 735 N N . ASP A 1 88 ? -8.960 -13.975 0.503 1.00 94.75 88 ASP A N 1
ATOM 736 C CA . ASP A 1 88 ? -8.152 -15.040 -0.097 1.00 94.75 88 ASP A CA 1
ATOM 737 C C . ASP A 1 88 ? -7.486 -14.621 -1.427 1.00 94.75 88 ASP A C 1
ATOM 739 O O . ASP A 1 88 ? -8.160 -14.581 -2.458 1.00 94.75 88 ASP A O 1
ATOM 743 N N . PRO A 1 89 ? -6.174 -14.308 -1.436 1.00 96.00 89 PRO A N 1
ATOM 744 C CA . PRO A 1 89 ? -5.272 -14.371 -0.288 1.00 96.00 89 PRO A CA 1
ATOM 745 C C . PRO A 1 89 ? -5.643 -13.340 0.780 1.00 96.00 89 PRO A C 1
ATOM 747 O O . PRO A 1 89 ? -6.168 -12.271 0.474 1.00 96.00 89 PRO A O 1
ATOM 750 N N . LEU A 1 90 ? -5.341 -13.659 2.039 1.00 97.69 90 LEU A N 1
ATOM 751 C CA . LEU A 1 90 ? -5.648 -12.776 3.157 1.00 97.69 90 LEU A CA 1
ATOM 752 C C . LEU A 1 90 ? -4.756 -11.530 3.087 1.00 97.69 90 LEU A C 1
ATOM 754 O O . LEU A 1 90 ? -3.535 -11.626 3.209 1.00 97.69 90 LEU A O 1
ATOM 758 N N . ILE A 1 91 ? -5.359 -10.362 2.885 1.00 97.88 91 ILE A N 1
ATOM 759 C CA . ILE A 1 91 ? -4.672 -9.076 2.743 1.00 97.88 91 ILE A CA 1
ATOM 760 C C . ILE A 1 91 ? -5.248 -8.096 3.754 1.00 97.88 91 ILE A C 1
ATOM 762 O O . ILE A 1 91 ? -6.463 -7.953 3.870 1.00 97.88 91 ILE A O 1
ATOM 766 N N . VAL A 1 92 ? -4.365 -7.380 4.446 1.00 98.06 92 VAL A N 1
ATOM 767 C CA . VAL A 1 92 ? -4.714 -6.282 5.348 1.00 98.06 92 VAL A CA 1
ATOM 768 C C . VAL A 1 92 ? -3.859 -5.080 4.996 1.00 98.06 92 VAL A C 1
ATOM 770 O O . VAL A 1 92 ? -2.632 -5.176 4.907 1.00 98.06 92 VAL A O 1
ATOM 773 N N . GLY A 1 93 ? -4.496 -3.929 4.827 1.00 96.31 93 GLY A N 1
ATOM 774 C CA . GLY A 1 93 ? -3.782 -2.699 4.569 1.00 96.31 93 GLY A CA 1
ATOM 775 C C . GLY A 1 93 ? -4.397 -1.461 5.195 1.00 96.31 93 GLY A C 1
ATOM 776 O O . GLY A 1 93 ? -5.610 -1.365 5.391 1.00 96.31 93 GLY A O 1
ATOM 777 N N . GLU A 1 94 ? -3.505 -0.513 5.463 1.00 95.50 94 GLU A N 1
ATOM 778 C CA . GLU A 1 94 ? -3.776 0.792 6.054 1.00 95.50 94 GLU A CA 1
ATOM 779 C C . GLU A 1 94 ? -3.338 1.903 5.103 1.00 95.50 94 GLU A C 1
ATOM 781 O O . GLU A 1 94 ? -2.291 1.794 4.449 1.00 95.50 94 GLU A O 1
ATOM 786 N N . VAL A 1 95 ? -4.131 2.974 5.033 1.00 92.25 95 VAL A N 1
ATOM 787 C CA . VAL A 1 95 ? -3.836 4.137 4.195 1.00 92.25 95 VAL A CA 1
ATOM 788 C C . VAL A 1 95 ? -3.872 5.410 5.030 1.00 92.25 95 VAL A C 1
ATOM 790 O O . VAL A 1 95 ? -4.906 5.758 5.587 1.00 92.25 95 VAL A O 1
ATOM 793 N N . THR A 1 96 ? -2.770 6.161 5.026 1.00 90.00 96 THR A N 1
ATOM 794 C CA . THR A 1 96 ? -2.685 7.460 5.705 1.00 90.00 96 THR A CA 1
ATOM 795 C C . THR A 1 96 ? -2.092 8.515 4.772 1.00 90.00 96 THR A C 1
ATOM 797 O O . THR A 1 96 ? -0.996 8.366 4.240 1.00 90.00 96 THR A O 1
ATOM 800 N N . SER A 1 97 ? -2.793 9.632 4.564 1.00 85.25 97 SER A N 1
ATOM 801 C CA . SER A 1 97 ? -2.309 10.712 3.686 1.00 85.25 97 SER A CA 1
ATOM 802 C C . SER A 1 97 ? -1.071 11.431 4.239 1.00 85.25 97 SER A C 1
ATOM 804 O O . SER A 1 97 ? -0.231 11.909 3.481 1.00 85.25 97 SER A O 1
ATOM 806 N N . TYR A 1 98 ? -0.940 11.537 5.558 1.00 85.31 98 TYR A N 1
ATOM 807 C CA . TYR A 1 98 ? 0.206 12.191 6.181 1.00 85.31 98 TYR A CA 1
ATOM 808 C C . TYR A 1 98 ? 0.583 11.500 7.485 1.00 85.31 98 TYR A C 1
ATOM 810 O O . TYR A 1 98 ? -0.252 11.388 8.379 1.00 85.31 98 TYR A O 1
ATOM 818 N N . ALA A 1 99 ? 1.829 11.038 7.586 1.00 91.38 99 ALA A N 1
ATOM 819 C CA . ALA A 1 99 ? 2.351 10.419 8.798 1.00 91.38 99 ALA A CA 1
ATOM 820 C C . ALA A 1 99 ? 3.295 11.378 9.532 1.00 91.38 99 ALA A C 1
ATOM 822 O O . ALA A 1 99 ? 4.357 11.750 9.026 1.00 91.38 99 ALA A O 1
ATOM 823 N N . GLU A 1 100 ? 2.913 11.740 10.755 1.00 91.44 100 GLU A N 1
ATOM 824 C CA . GLU A 1 100 ? 3.736 12.542 11.670 1.00 91.44 100 GLU A CA 1
ATOM 825 C C . GLU A 1 100 ? 4.668 11.694 12.538 1.00 91.44 100 GLU A C 1
ATOM 827 O O . GLU A 1 100 ? 5.614 12.218 13.119 1.00 91.44 100 GLU A O 1
ATOM 832 N N . SER A 1 101 ? 4.401 10.391 12.642 1.00 94.00 101 SER A N 1
ATOM 833 C CA . SER A 1 101 ? 5.140 9.466 13.501 1.00 94.00 101 SER A CA 1
ATOM 834 C C . SER A 1 101 ? 5.033 8.025 13.001 1.00 94.00 101 SER A C 1
ATOM 836 O O . SER A 1 101 ? 4.246 7.715 12.102 1.00 94.00 101 SER A O 1
ATOM 838 N N . SER A 1 102 ? 5.784 7.119 13.632 1.00 92.62 102 SER A N 1
ATOM 839 C CA . SER A 1 102 ? 5.720 5.683 13.350 1.00 92.62 102 SER A CA 1
ATOM 840 C C . SER A 1 102 ? 4.455 4.975 13.858 1.00 92.62 102 SER A C 1
ATOM 842 O O . SER A 1 102 ? 4.307 3.774 13.625 1.00 92.62 102 SER A O 1
ATOM 844 N N . LEU A 1 103 ? 3.518 5.695 14.492 1.00 93.81 103 LEU A N 1
ATOM 845 C CA . LEU A 1 103 ? 2.257 5.146 15.010 1.00 93.81 103 LEU A CA 1
ATOM 846 C C . LEU A 1 103 ? 1.375 4.522 13.921 1.00 93.81 103 LEU A C 1
ATOM 848 O O . LEU A 1 103 ? 0.601 3.611 14.200 1.00 93.81 103 LEU A O 1
ATOM 852 N N . GLU A 1 104 ? 1.506 4.967 12.671 1.00 94.19 104 GLU A N 1
ATOM 853 C CA . GLU A 1 104 ? 0.788 4.366 11.541 1.00 94.19 104 GLU A CA 1
ATOM 854 C C . GLU A 1 104 ? 1.175 2.890 11.329 1.00 94.19 104 GLU A C 1
ATOM 856 O O . GLU A 1 104 ? 0.341 2.073 10.943 1.00 94.19 104 GLU A O 1
ATOM 861 N N . VAL A 1 105 ? 2.419 2.516 11.660 1.00 95.25 105 VAL A N 1
ATOM 862 C CA . VAL A 1 105 ? 2.859 1.112 11.646 1.00 95.25 105 VAL A CA 1
ATOM 863 C C . VAL A 1 105 ? 2.163 0.320 12.753 1.00 95.25 105 VAL A C 1
ATOM 865 O O . VAL A 1 105 ? 1.715 -0.798 12.510 1.00 95.25 105 VAL A O 1
ATOM 868 N N . ASP A 1 106 ? 2.014 0.900 13.948 1.00 94.81 106 ASP A N 1
ATOM 869 C CA . ASP A 1 106 ? 1.330 0.244 15.073 1.00 94.81 106 ASP A CA 1
ATOM 870 C C . ASP A 1 106 ? -0.149 -0.000 14.781 1.00 94.81 106 ASP A C 1
ATOM 872 O O . ASP A 1 106 ? -0.669 -1.073 15.092 1.00 94.81 106 ASP A O 1
ATOM 876 N N . LYS A 1 107 ? -0.824 0.964 14.139 1.00 95.25 107 LYS A N 1
ATOM 877 C CA . LYS A 1 107 ? -2.215 0.801 13.694 1.00 95.25 107 LYS A CA 1
ATOM 878 C C . LYS A 1 107 ? -2.354 -0.401 12.766 1.00 95.25 107 LYS A C 1
ATOM 880 O O . LYS A 1 107 ? -3.231 -1.235 12.986 1.00 95.25 107 LYS A O 1
ATOM 885 N N . LEU A 1 108 ? -1.470 -0.525 11.770 1.00 96.31 108 LEU A N 1
ATOM 886 C CA . LEU A 1 108 ? -1.486 -1.675 10.869 1.00 96.31 108 LEU A CA 1
ATOM 887 C C . LEU A 1 108 ? -1.226 -2.985 11.626 1.00 96.31 108 LEU A C 1
ATOM 889 O O . LEU A 1 108 ? -1.945 -3.956 11.407 1.00 96.31 108 LEU A O 1
ATOM 893 N N . ILE A 1 109 ? -0.241 -3.021 12.530 1.00 95.50 109 ILE A N 1
ATOM 894 C CA . ILE A 1 109 ? 0.073 -4.222 13.324 1.00 95.50 109 ILE A CA 1
ATOM 895 C C . ILE A 1 109 ? -1.141 -4.667 14.149 1.00 95.50 109 ILE A C 1
ATOM 897 O O . ILE A 1 109 ? -1.491 -5.847 14.117 1.00 95.50 109 ILE A O 1
ATOM 901 N N . ARG A 1 110 ? -1.826 -3.730 14.817 1.00 95.75 110 ARG A N 1
ATOM 902 C CA . ARG A 1 110 ? -3.054 -4.006 15.577 1.00 95.75 110 ARG A CA 1
ATOM 903 C C . ARG A 1 110 ? -4.148 -4.604 14.688 1.00 95.75 110 ARG A C 1
ATOM 905 O O . ARG A 1 110 ? -4.750 -5.613 15.045 1.00 95.75 110 ARG A O 1
ATOM 912 N N . LYS A 1 111 ? -4.394 -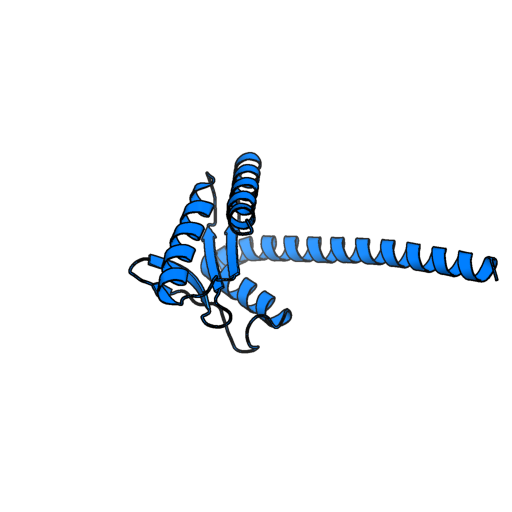4.011 13.515 1.00 97.19 111 LYS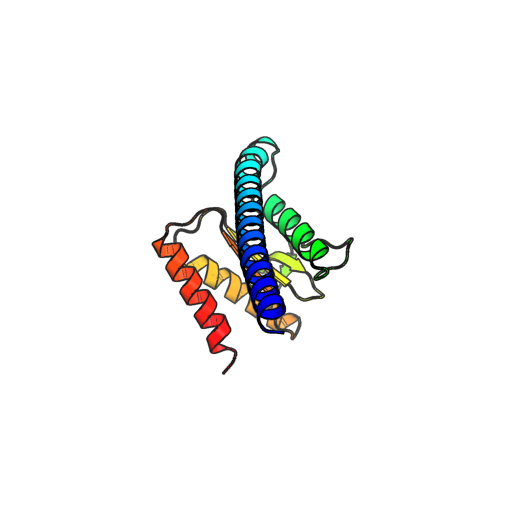 A N 1
ATOM 913 C CA . LYS A 1 111 ? -5.387 -4.512 12.545 1.00 97.19 111 LYS A CA 1
ATOM 914 C C . LYS A 1 111 ? -5.033 -5.917 12.062 1.00 97.19 111 LYS A C 1
ATOM 916 O O . LYS A 1 111 ? -5.886 -6.800 12.039 1.00 97.19 111 LYS A O 1
ATOM 921 N N . VAL A 1 112 ? -3.762 -6.149 11.738 1.00 96.25 112 VAL A N 1
ATOM 922 C CA . VAL A 1 112 ? -3.238 -7.465 11.347 1.00 96.25 112 VAL A CA 1
ATOM 923 C C . VAL A 1 112 ? -3.457 -8.502 12.446 1.00 96.25 112 VAL A C 1
ATOM 925 O O . VAL A 1 112 ? -3.845 -9.624 12.143 1.00 96.25 112 VAL A O 1
ATOM 928 N N . GLU A 1 113 ? -3.242 -8.149 13.713 1.00 96.00 113 GLU A N 1
ATOM 929 C CA . GLU A 1 113 ? -3.471 -9.044 14.853 1.00 96.00 113 GLU A CA 1
ATOM 930 C C . GLU A 1 113 ? -4.931 -9.471 14.996 1.00 96.00 113 GLU A C 1
ATOM 932 O O . GLU A 1 113 ? -5.200 -10.661 15.183 1.00 96.00 113 GLU A O 1
ATOM 937 N N . ILE A 1 114 ? -5.861 -8.528 14.845 1.00 96.75 114 ILE A N 1
ATOM 938 C CA . ILE A 1 114 ? -7.304 -8.787 14.872 1.00 96.75 114 ILE A CA 1
ATOM 939 C C . ILE A 1 114 ? -7.696 -9.729 13.728 1.00 96.75 114 ILE A C 1
ATOM 941 O O . ILE A 1 114 ? -8.279 -10.790 13.958 1.00 96.75 114 ILE A O 1
ATOM 945 N N . VAL A 1 115 ? -7.305 -9.401 12.492 1.00 97.12 115 VAL A N 1
ATOM 946 C CA . VAL A 1 115 ? -7.620 -10.240 11.326 1.00 97.12 115 VAL A CA 1
ATOM 947 C C . VAL A 1 115 ? -6.997 -11.622 11.455 1.00 97.12 115 VAL A C 1
ATOM 949 O O . VAL A 1 115 ? -7.666 -12.628 11.238 1.00 97.12 115 VAL A O 1
ATOM 952 N N . ARG A 1 116 ? -5.731 -11.709 11.851 1.00 96.00 116 ARG A N 1
ATOM 953 C CA . ARG A 1 116 ? -5.056 -12.994 12.034 1.00 96.00 116 ARG A CA 1
ATOM 954 C 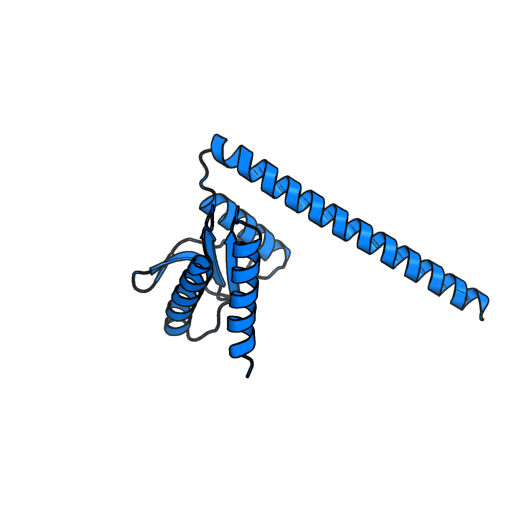C . ARG A 1 116 ? -5.771 -13.870 13.053 1.00 96.00 116 ARG A C 1
ATOM 956 O O . ARG A 1 116 ? -5.934 -15.060 12.806 1.00 96.00 116 ARG A O 1
ATOM 963 N N . SER A 1 117 ? -6.203 -13.293 14.170 1.00 95.50 117 SER A N 1
ATOM 964 C CA . SER A 1 117 ? -6.927 -14.031 15.210 1.00 95.50 117 SER A CA 1
ATOM 965 C C . SER A 1 117 ? -8.256 -14.580 14.689 1.00 95.50 117 SER A C 1
ATOM 967 O O . SER A 1 117 ? -8.624 -15.705 15.012 1.00 95.50 117 SER A O 1
ATOM 969 N N . ARG A 1 118 ? -8.943 -13.822 13.826 1.00 96.06 118 ARG A N 1
ATOM 970 C CA . ARG A 1 118 ? -10.218 -14.224 13.223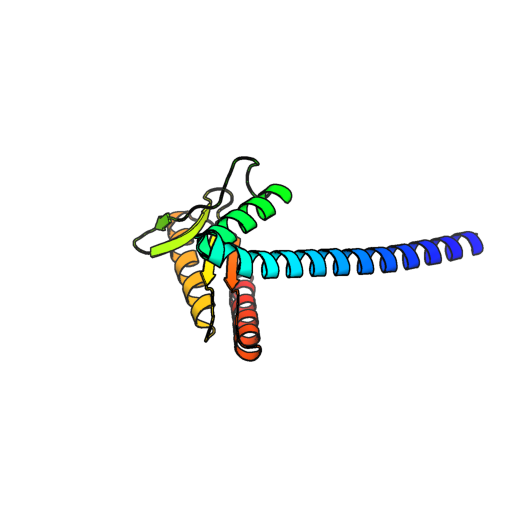 1.00 96.06 118 ARG A CA 1
ATOM 971 C C . ARG A 1 118 ? -10.086 -15.263 12.107 1.00 96.06 118 ARG A C 1
ATOM 973 O O . ARG A 1 118 ? -10.920 -16.158 12.022 1.00 96.06 118 ARG A O 1
ATOM 980 N N . TYR A 1 119 ? -9.076 -15.144 11.244 1.00 95.56 119 TYR A N 1
ATOM 981 C CA . TYR A 1 119 ? -8.930 -15.988 10.046 1.00 95.56 119 TYR A CA 1
ATOM 982 C C . TYR A 1 119 ? -7.900 -17.116 10.201 1.00 95.56 119 TYR A C 1
ATOM 984 O O . TYR A 1 119 ? -7.803 -17.979 9.330 1.00 95.56 119 TYR A O 1
ATOM 992 N N . GLY A 1 120 ? -7.115 -17.122 11.283 1.00 94.56 120 GLY A N 1
ATOM 993 C CA . GLY A 1 120 ? -6.125 -18.163 11.575 1.00 94.56 120 GLY A CA 1
ATOM 994 C C . GLY A 1 120 ? -4.964 -18.238 10.577 1.00 94.56 120 GLY A C 1
ATOM 995 O O . GLY A 1 120 ? -4.296 -19.267 10.492 1.00 94.56 120 GLY A O 1
ATOM 996 N N . LYS A 1 121 ? -4.730 -17.178 9.795 1.00 93.81 121 LYS A N 1
ATOM 997 C CA . LYS A 1 121 ? -3.684 -17.094 8.763 1.00 93.81 121 LYS A CA 1
ATOM 998 C C . LYS A 1 121 ? -2.918 -15.778 8.895 1.00 93.81 121 LYS A C 1
ATOM 1000 O O . LYS A 1 121 ? -3.487 -14.772 9.315 1.00 93.81 121 LYS A O 1
ATOM 1005 N N . GLU A 1 122 ? -1.638 -15.778 8.522 1.00 93.44 122 GLU A N 1
ATOM 1006 C CA . GLU A 1 122 ? -0.857 -14.538 8.445 1.00 93.44 122 GLU A CA 1
ATOM 1007 C C . GLU A 1 122 ? -1.230 -13.789 7.149 1.00 93.44 122 GLU A C 1
ATOM 1009 O O . GLU A 1 122 ? -1.126 -14.370 6.065 1.00 93.44 122 GLU A O 1
ATOM 1014 N N . PRO A 1 123 ? -1.687 -12.527 7.235 1.00 95.56 123 PRO A N 1
ATOM 1015 C CA . PRO A 1 123 ? -2.046 -11.745 6.060 1.00 95.56 123 PRO A CA 1
ATOM 1016 C C . PRO A 1 123 ? -0.817 -11.158 5.356 1.00 95.56 123 PRO A C 1
ATOM 1018 O O . PRO A 1 123 ? 0.195 -10.851 5.991 1.00 95.56 123 PRO A O 1
ATOM 1021 N N . LEU A 1 124 ? -0.950 -10.876 4.058 1.00 94.94 124 LEU A N 1
ATOM 1022 C CA . LEU A 1 124 ? -0.102 -9.899 3.376 1.00 94.94 124 LEU A CA 1
ATOM 1023 C C . LEU A 1 124 ? -0.430 -8.499 3.911 1.00 94.94 124 LEU A C 1
ATOM 1025 O O . LEU A 1 124 ? -1.599 -8.123 4.015 1.00 94.94 124 LEU A O 1
ATOM 1029 N N . LYS A 1 125 ? 0.605 -7.728 4.249 1.00 95.00 125 LYS A N 1
ATOM 1030 C CA . LYS A 1 125 ? 0.485 -6.465 4.990 1.00 95.00 125 LYS A CA 1
ATOM 1031 C C . LYS A 1 125 ? 0.889 -5.303 4.093 1.00 95.00 125 LYS A C 1
ATOM 1033 O O . LYS A 1 125 ? 1.982 -5.318 3.531 1.00 95.00 125 LYS A O 1
ATOM 1038 N N . TYR A 1 126 ? 0.050 -4.277 4.002 1.00 94.38 126 TYR A N 1
ATOM 1039 C CA . TYR A 1 126 ? 0.347 -3.079 3.215 1.00 94.38 126 TYR A CA 1
ATOM 1040 C C . TYR A 1 126 ? 0.122 -1.810 4.038 1.00 94.38 126 TYR A C 1
ATOM 1042 O O . TYR A 1 126 ? -0.981 -1.557 4.505 1.00 94.38 126 TYR A O 1
ATOM 1050 N N . LEU A 1 127 ? 1.152 -0.975 4.180 1.00 93.19 127 LEU A N 1
ATOM 1051 C CA . LEU A 1 127 ? 1.017 0.382 4.715 1.00 93.19 127 LEU A CA 1
ATOM 1052 C C . LEU A 1 127 ? 1.327 1.376 3.603 1.00 93.19 127 LEU A C 1
ATOM 1054 O O . LEU A 1 127 ? 2.452 1.402 3.102 1.00 93.19 127 LEU A O 1
ATOM 1058 N N . LEU A 1 128 ? 0.342 2.184 3.214 1.00 90.69 128 LEU A N 1
ATOM 1059 C CA . LEU A 1 128 ? 0.514 3.203 2.186 1.00 90.69 128 LEU A CA 1
ATOM 1060 C C . LEU A 1 128 ? 0.408 4.586 2.818 1.00 90.69 128 LEU A C 1
ATOM 1062 O O . LEU A 1 128 ? -0.627 4.966 3.363 1.00 90.69 128 LEU A O 1
ATOM 1066 N N . VAL A 1 129 ? 1.506 5.336 2.724 1.00 88.25 129 VAL A N 1
ATOM 1067 C CA . VAL A 1 129 ? 1.600 6.706 3.224 1.00 88.25 129 VAL A CA 1
ATOM 1068 C C . VAL A 1 129 ? 1.950 7.638 2.081 1.00 88.25 129 VAL A C 1
ATOM 1070 O O . VAL A 1 129 ? 2.964 7.428 1.419 1.00 88.25 129 VAL A O 1
ATOM 1073 N N . LEU A 1 130 ? 1.123 8.660 1.851 1.00 82.00 130 LEU A N 1
ATOM 1074 C CA . LEU A 1 130 ? 1.369 9.625 0.775 1.00 82.00 130 LEU A CA 1
ATOM 1075 C C . LEU A 1 130 ? 2.551 10.538 1.107 1.00 82.00 130 LEU A C 1
ATOM 1077 O O . LEU A 1 130 ? 3.457 10.692 0.293 1.00 82.00 130 LEU A O 1
ATOM 1081 N N . THR A 1 131 ? 2.556 11.110 2.312 1.00 82.38 131 THR A N 1
ATOM 1082 C CA . THR A 1 131 ? 3.574 12.077 2.729 1.00 82.38 131 THR A CA 1
ATOM 1083 C C . THR A 1 131 ? 4.056 11.791 4.149 1.00 82.38 131 THR A C 1
ATOM 1085 O O . THR A 1 131 ? 3.260 11.601 5.065 1.00 82.38 131 THR A O 1
ATOM 1088 N N . ALA A 1 132 ? 5.371 11.808 4.354 1.00 88.12 132 ALA A N 1
ATOM 1089 C CA . ALA A 1 132 ? 6.002 11.733 5.669 1.00 88.12 132 ALA A CA 1
ATOM 1090 C C . ALA A 1 132 ? 7.342 12.477 5.641 1.00 88.12 132 ALA A C 1
ATOM 1092 O O . ALA A 1 132 ? 7.981 12.586 4.589 1.00 88.12 132 ALA A O 1
ATOM 1093 N N . LYS A 1 133 ? 7.803 12.965 6.797 1.00 92.31 133 LYS A N 1
ATOM 1094 C CA . LYS A 1 133 ? 9.175 13.477 6.918 1.00 92.31 133 LYS A CA 1
ATOM 1095 C C . LYS A 1 133 ? 10.183 12.330 6.765 1.00 92.31 133 LYS A C 1
ATOM 1097 O O . LYS A 1 133 ? 9.875 11.172 7.042 1.00 92.31 133 LYS A O 1
ATOM 1102 N N . LYS A 1 134 ? 11.400 12.640 6.305 1.00 91.31 134 LYS A N 1
ATOM 1103 C CA . LYS A 1 134 ? 12.429 11.631 5.985 1.00 91.31 134 LYS A CA 1
ATOM 1104 C C . LYS A 1 134 ? 12.830 10.778 7.195 1.00 91.31 134 LYS A C 1
ATOM 1106 O O . LYS A 1 134 ? 13.039 9.577 7.049 1.00 91.31 134 LYS A O 1
ATOM 1111 N N . ASP A 1 135 ? 12.951 11.401 8.359 1.00 94.19 135 ASP A N 1
ATOM 1112 C CA . ASP A 1 135 ? 13.214 10.757 9.647 1.00 94.19 135 ASP A CA 1
ATOM 1113 C C . ASP A 1 135 ? 12.070 9.819 10.052 1.00 94.19 135 ASP A C 1
ATOM 1115 O O . ASP A 1 135 ? 12.322 8.642 10.307 1.00 94.19 135 ASP A O 1
ATOM 1119 N N . VAL A 1 136 ? 10.821 10.292 9.981 1.00 95.19 136 VAL A N 1
ATOM 1120 C CA . VAL A 1 136 ? 9.616 9.489 10.256 1.00 95.19 136 VAL A CA 1
ATOM 1121 C C . VAL A 1 136 ? 9.537 8.282 9.320 1.00 95.19 136 VAL A C 1
ATOM 1123 O O . VAL A 1 136 ? 9.370 7.151 9.768 1.00 95.19 136 VAL A O 1
ATOM 1126 N N . ALA A 1 137 ? 9.735 8.482 8.015 1.00 91.31 137 ALA A N 1
ATOM 1127 C CA . ALA A 1 137 ? 9.743 7.392 7.042 1.00 91.31 137 ALA A CA 1
ATOM 1128 C C . ALA A 1 137 ? 10.855 6.363 7.325 1.00 91.31 137 ALA A C 1
ATOM 1130 O O . ALA A 1 137 ? 10.657 5.162 7.131 1.00 91.31 137 ALA A O 1
ATOM 1131 N N . GLY A 1 138 ? 12.026 6.818 7.784 1.00 91.88 138 GLY A N 1
ATOM 1132 C CA . GLY A 1 138 ? 13.124 5.947 8.205 1.00 91.88 138 GLY A CA 1
ATOM 1133 C C . GLY A 1 138 ? 12.767 5.105 9.430 1.00 91.88 138 GLY A C 1
ATOM 1134 O O . GLY A 1 138 ? 12.992 3.894 9.433 1.00 91.88 138 GLY A O 1
ATOM 1135 N N . GLU A 1 139 ? 12.156 5.725 10.438 1.00 95.00 139 GLU A N 1
ATOM 1136 C CA . GLU A 1 139 ? 11.675 5.050 11.645 1.00 95.00 139 GLU A CA 1
ATOM 1137 C C . GLU A 1 139 ? 10.605 3.999 11.317 1.00 95.00 139 GLU A C 1
ATOM 1139 O O . GLU A 1 139 ? 10.706 2.850 11.748 1.00 95.00 139 GLU A O 1
ATOM 1144 N N . MET A 1 140 ? 9.627 4.356 10.481 1.00 94.31 140 MET A N 1
ATOM 1145 C CA . MET A 1 140 ? 8.573 3.445 10.026 1.00 94.31 140 MET A CA 1
ATOM 1146 C C . MET A 1 140 ? 9.142 2.218 9.312 1.00 94.31 140 MET A C 1
ATOM 1148 O O . MET A 1 140 ? 8.735 1.094 9.599 1.00 94.31 140 MET A O 1
ATOM 1152 N N . LYS A 1 141 ? 10.118 2.416 8.414 1.00 91.56 141 LYS A N 1
ATOM 1153 C CA . LYS A 1 141 ? 10.797 1.312 7.717 1.00 91.56 141 LYS A CA 1
ATOM 1154 C C . LYS A 1 141 ? 11.521 0.389 8.689 1.00 91.56 141 LYS A C 1
ATOM 1156 O O . LYS A 1 141 ? 11.387 -0.826 8.576 1.00 91.56 141 LYS A O 1
ATOM 1161 N N . LYS A 1 142 ? 12.262 0.952 9.648 1.00 92.81 142 LYS A N 1
ATOM 1162 C CA . LYS A 1 142 ? 12.958 0.169 10.676 1.00 92.81 142 LYS A CA 1
ATOM 1163 C C . LYS A 1 142 ? 11.967 -0.691 11.464 1.00 92.81 142 LYS A C 1
ATOM 1165 O O . LYS A 1 142 ? 12.165 -1.896 11.577 1.00 92.81 142 LYS A O 1
ATOM 1170 N N . LYS A 1 143 ? 10.868 -0.090 11.916 1.00 93.31 143 LYS A N 1
ATOM 1171 C CA . LYS A 1 143 ? 9.824 -0.765 12.691 1.00 93.31 143 LYS A CA 1
ATOM 1172 C C . LYS A 1 143 ? 9.107 -1.864 11.902 1.00 93.31 143 LYS A C 1
ATOM 1174 O O . LYS A 1 143 ? 8.835 -2.931 12.445 1.00 93.31 143 LYS A O 1
ATOM 1179 N N . ALA A 1 144 ? 8.847 -1.635 10.614 1.00 88.50 144 ALA A N 1
ATOM 1180 C CA . ALA A 1 144 ? 8.279 -2.648 9.726 1.00 88.50 144 ALA A CA 1
ATOM 1181 C C . ALA A 1 144 ? 9.211 -3.866 9.580 1.00 88.50 144 ALA A C 1
ATOM 1183 O O . ALA A 1 144 ? 8.761 -5.001 9.718 1.00 88.50 144 ALA A O 1
ATOM 1184 N N . ILE A 1 145 ? 10.515 -3.634 9.379 1.00 88.19 145 ILE A N 1
ATOM 1185 C CA . ILE A 1 145 ? 11.522 -4.704 9.279 1.00 88.19 145 ILE A CA 1
ATOM 1186 C C . ILE A 1 145 ? 11.653 -5.466 10.599 1.00 88.19 145 ILE A C 1
ATOM 1188 O O . ILE A 1 145 ? 11.749 -6.688 10.587 1.00 88.19 145 ILE A O 1
ATOM 1192 N N . GLU A 1 146 ? 11.656 -4.773 11.737 1.00 88.50 146 GLU A N 1
ATOM 1193 C CA . GLU A 1 146 ? 11.711 -5.413 13.055 1.00 88.50 146 GLU A CA 1
ATOM 1194 C C . GLU A 1 146 ? 10.487 -6.302 13.298 1.00 88.50 146 GLU A C 1
ATOM 1196 O O . GLU A 1 146 ? 10.638 -7.406 13.814 1.00 88.50 146 GLU A O 1
ATOM 1201 N N . ASN A 1 147 ? 9.292 -5.876 12.877 1.00 80.44 147 ASN A N 1
ATOM 1202 C CA . ASN A 1 147 ? 8.074 -6.668 13.046 1.00 80.44 147 ASN A CA 1
ATOM 1203 C C . ASN A 1 147 ? 8.037 -7.919 12.154 1.00 80.44 147 ASN A C 1
ATOM 1205 O O . ASN A 1 147 ? 7.609 -8.974 12.617 1.00 80.44 147 ASN A O 1
ATOM 1209 N N . ASP A 1 148 ? 8.512 -7.829 10.909 1.00 73.38 148 ASP A N 1
ATOM 1210 C CA . ASP A 1 148 ? 8.617 -8.997 10.022 1.00 73.38 148 ASP A CA 1
ATOM 1211 C C . ASP A 1 148 ? 9.794 -9.911 10.414 1.00 73.38 148 ASP A C 1
ATOM 1213 O O . ASP A 1 148 ? 9.668 -11.134 10.430 1.00 73.38 148 ASP A O 1
ATOM 1217 N N . GLY A 1 149 ? 10.938 -9.335 10.793 1.00 56.22 149 GLY A N 1
ATOM 1218 C CA . GLY A 1 149 ? 12.154 -10.061 11.165 1.00 56.22 149 GLY A CA 1
ATOM 1219 C C . GLY A 1 149 ? 12.105 -10.727 12.543 1.00 56.22 149 GLY A C 1
ATOM 1220 O O . GLY A 1 149 ? 12.744 -11.761 12.737 1.00 56.22 149 GLY A O 1
ATOM 1221 N N . ALA A 1 150 ? 11.339 -10.184 13.495 1.00 55.34 150 ALA A N 1
ATOM 1222 C CA . ALA A 1 150 ? 11.099 -10.812 14.797 1.00 55.34 150 ALA A CA 1
ATOM 1223 C C . ALA A 1 150 ? 10.176 -12.038 14.714 1.00 55.34 150 ALA A C 1
ATOM 1225 O O . ALA A 1 150 ? 10.143 -12.826 15.651 1.00 55.34 150 ALA A O 1
ATOM 1226 N N . ARG A 1 151 ? 9.435 -12.207 13.610 1.00 50.69 151 ARG A N 1
ATOM 1227 C CA . ARG A 1 151 ? 8.469 -13.303 13.421 1.00 50.69 151 ARG A CA 1
ATOM 1228 C C . ARG A 1 151 ? 9.026 -14.497 12.633 1.00 50.69 151 ARG A C 1
ATOM 1230 O O . ARG A 1 151 ? 8.387 -15.540 12.613 1.00 50.69 151 ARG A O 1
ATOM 1237 N N . ASN A 1 152 ? 10.214 -14.363 12.033 1.00 42.66 152 ASN A N 1
ATOM 1238 C CA . ASN A 1 152 ? 10.946 -15.441 11.345 1.00 42.66 152 ASN A CA 1
ATOM 1239 C C . ASN A 1 152 ? 12.024 -16.109 12.230 1.00 42.66 152 ASN A C 1
ATOM 1241 O O . ASN A 1 152 ? 12.928 -16.763 11.705 1.00 42.66 152 ASN A O 1
ATOM 1245 N N . ARG A 1 153 ? 11.969 -15.914 13.554 1.00 37.12 153 ARG A N 1
ATOM 1246 C CA . ARG A 1 153 ? 12.819 -16.592 14.544 1.00 37.12 153 ARG A CA 1
ATOM 1247 C C . ARG A 1 153 ? 11.975 -17.399 15.511 1.00 37.12 153 ARG A C 1
ATOM 1249 O O . ARG A 1 153 ? 10.866 -16.923 15.832 1.00 37.12 153 ARG A O 1
#

pLDDT: mean 86.52, std 11.9, range [37.12, 98.44]